Protein AF-A0A496VA45-F1 (afdb_monomer_lite)

Radius of gyration: 16.82 Å; chains: 1; bounding box: 53×31×34 Å

pLDDT: mean 80.32, std 16.77, range [46.81, 97.75]

Foldseek 3Di:
DVVVVVVVVVVVVVVVVVVPDDPVNVVVLVVVCVVLVVDLQKDKDAQAKEFCCVDDCVVVVDPPNGIDGARMFIAGNPDDDDPDNYHDDHGPDGDHDDDPD

Secondary structure (DSSP, 8-state):
-HHHHHHHHHHHHHHHHHHS--HHHHHHHHHHHHHHHT-TTEEEEES--EE-TTS--GGGT---SSEE--SEEEEETT------SSBSSPPSEEE------

Structure (mmCIF, N/CA/C/O backbone):
data_AF-A0A496VA45-F1
#
_entry.id   AF-A0A496VA45-F1
#
loop_
_atom_site.group_PDB
_atom_site.id
_atom_site.type_symbol
_atom_site.label_atom_id
_atom_site.label_alt_id
_atom_site.label_comp_id
_atom_site.label_asym_id
_atom_site.label_entity_id
_atom_site.label_seq_id
_atom_site.pdbx_PDB_ins_code
_atom_site.Cartn_x
_atom_site.Cartn_y
_atom_site.Cartn_z
_atom_site.occupancy
_atom_site.B_iso_or_equiv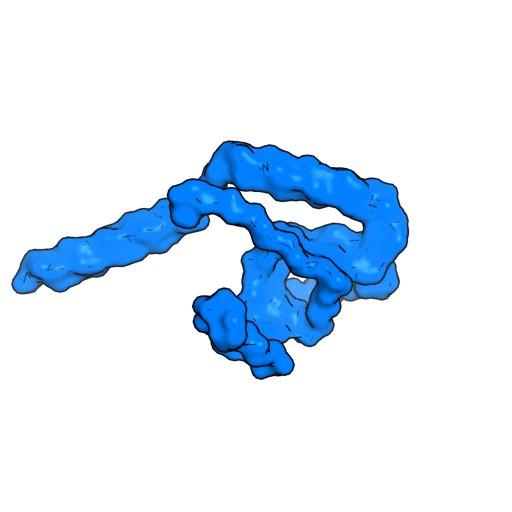
_atom_site.auth_seq_id
_atom_site.auth_comp_id
_atom_site.auth_asym_id
_atom_site.auth_atom_id
_atom_site.pdbx_PDB_model_num
ATOM 1 N N . MET A 1 1 ? 38.996 -10.580 -13.335 1.00 51.28 1 MET A N 1
ATOM 2 C CA . MET A 1 1 ? 38.833 -9.501 -12.333 1.00 51.28 1 MET A CA 1
ATOM 3 C C . MET A 1 1 ? 38.020 -8.313 -12.851 1.00 51.28 1 MET A C 1
ATOM 5 O O . MET A 1 1 ? 37.532 -7.596 -11.997 1.00 51.28 1 MET A O 1
ATOM 9 N N . SER A 1 2 ? 37.819 -8.105 -14.167 1.00 58.00 2 SER A N 1
ATOM 10 C CA . SER A 1 2 ? 36.843 -7.100 -14.647 1.00 58.00 2 SER A CA 1
ATOM 11 C C . SER A 1 2 ? 35.411 -7.643 -14.718 1.00 58.00 2 SER A C 1
ATOM 13 O O . SER A 1 2 ? 34.502 -6.944 -14.315 1.00 58.00 2 SER A O 1
ATOM 15 N N . GLU A 1 3 ? 35.219 -8.922 -15.066 1.00 53.09 3 GLU A N 1
ATOM 16 C CA . GLU A 1 3 ? 33.876 -9.538 -15.130 1.00 53.09 3 GLU A CA 1
ATOM 17 C C . GLU A 1 3 ? 33.091 -9.480 -13.806 1.00 53.09 3 GLU A C 1
ATOM 19 O O . GLU A 1 3 ? 31.873 -9.389 -13.821 1.00 53.09 3 GLU A O 1
ATOM 24 N N . VAL A 1 4 ? 33.771 -9.505 -12.652 1.00 55.31 4 VAL A N 1
ATOM 25 C CA . VAL A 1 4 ? 33.112 -9.392 -11.335 1.00 55.31 4 VAL A CA 1
ATOM 26 C C . VAL A 1 4 ? 32.652 -7.953 -11.066 1.00 55.31 4 VAL A C 1
ATOM 28 O O . VAL A 1 4 ? 31.587 -7.755 -10.498 1.00 55.31 4 VAL A O 1
ATOM 31 N N . LEU A 1 5 ? 33.423 -6.960 -11.522 1.00 49.88 5 LEU A N 1
ATOM 32 C CA . LEU A 1 5 ? 33.085 -5.538 -11.398 1.00 49.88 5 LEU A CA 1
ATOM 33 C C . LEU A 1 5 ? 31.931 -5.146 -12.331 1.00 49.88 5 LEU A C 1
ATOM 35 O O . LEU A 1 5 ? 31.120 -4.303 -11.965 1.00 49.88 5 LEU A O 1
ATOM 39 N N . ASP A 1 6 ? 31.853 -5.759 -13.514 1.00 52.62 6 ASP A N 1
ATOM 40 C CA . ASP A 1 6 ? 30.778 -5.502 -14.476 1.00 52.62 6 ASP A CA 1
ATOM 41 C C . ASP A 1 6 ? 29.430 -6.064 -13.977 1.00 52.62 6 ASP A C 1
ATOM 43 O O . ASP A 1 6 ? 28.423 -5.368 -14.057 1.00 52.62 6 ASP A O 1
ATOM 47 N N . ILE A 1 7 ? 29.421 -7.257 -13.358 1.00 53.31 7 ILE A N 1
ATOM 48 C CA . ILE A 1 7 ? 28.216 -7.840 -12.731 1.00 53.31 7 ILE A CA 1
ATOM 49 C C . ILE A 1 7 ? 27.750 -7.006 -11.528 1.00 53.31 7 ILE A C 1
ATOM 51 O O . ILE A 1 7 ? 26.557 -6.763 -11.372 1.00 53.31 7 ILE A O 1
ATOM 55 N N . GLU A 1 8 ? 28.670 -6.553 -10.670 1.00 50.69 8 GLU A N 1
ATOM 56 C CA . GLU A 1 8 ? 28.321 -5.692 -9.531 1.00 50.69 8 GLU A CA 1
ATOM 57 C C . GLU A 1 8 ? 27.735 -4.352 -9.989 1.00 50.69 8 GLU A C 1
ATOM 59 O O . GLU A 1 8 ? 26.800 -3.853 -9.373 1.00 50.69 8 GLU A O 1
ATOM 64 N N . LYS A 1 9 ? 28.239 -3.783 -11.086 1.00 51.25 9 LYS A N 1
ATOM 65 C CA . LYS A 1 9 ? 27.761 -2.504 -11.611 1.00 51.25 9 LYS A CA 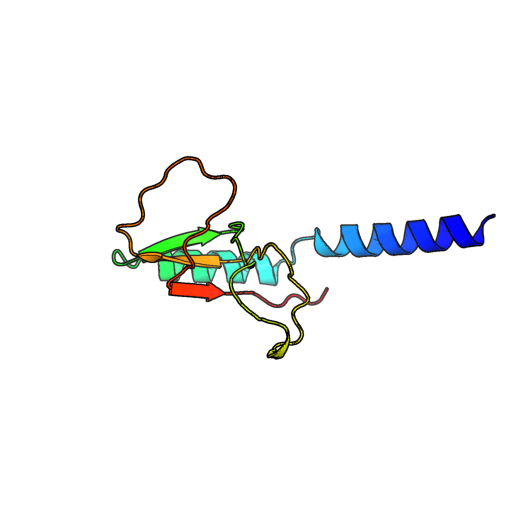1
ATOM 66 C C . LYS A 1 9 ? 26.374 -2.600 -12.254 1.00 51.25 9 LYS A C 1
ATOM 68 O O . LYS A 1 9 ? 25.558 -1.716 -12.032 1.00 51.25 9 LYS A O 1
ATOM 73 N N . GLU A 1 10 ? 26.099 -3.673 -12.992 1.00 50.19 10 GLU A N 1
ATOM 74 C CA . GLU A 1 10 ? 24.784 -3.936 -13.596 1.00 50.19 10 GLU A CA 1
ATOM 75 C C . GLU A 1 10 ? 23.704 -4.163 -12.516 1.00 50.19 10 GLU A C 1
ATOM 77 O O . GLU A 1 10 ? 22.599 -3.643 -12.624 1.00 50.19 10 GLU A O 1
ATOM 82 N N . LEU A 1 11 ? 24.055 -4.831 -11.408 1.00 50.19 11 LEU A N 1
ATOM 83 C CA . LEU A 1 11 ? 23.168 -5.001 -10.246 1.00 50.19 11 LEU A CA 1
ATOM 84 C C . LEU A 1 11 ? 22.887 -3.685 -9.496 1.00 5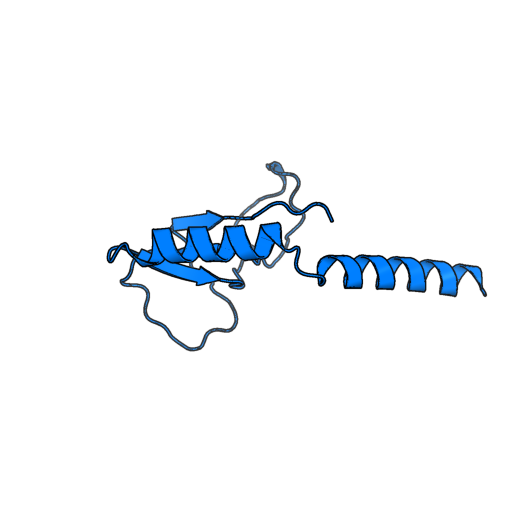0.19 11 LEU A C 1
ATOM 86 O O . LEU A 1 11 ? 21.782 -3.499 -8.990 1.00 50.19 11 LEU A O 1
ATOM 90 N N . ILE A 1 12 ? 23.874 -2.784 -9.416 1.00 50.94 12 ILE A N 1
ATOM 91 C CA . ILE A 1 12 ? 23.719 -1.456 -8.796 1.00 50.94 12 ILE A CA 1
ATOM 92 C C . ILE A 1 12 ? 22.859 -0.539 -9.680 1.00 50.94 12 ILE A C 1
ATOM 94 O O . ILE A 1 12 ? 22.014 0.182 -9.159 1.00 50.94 12 ILE A O 1
ATOM 98 N N . GLU A 1 13 ? 23.040 -0.580 -11.004 1.00 50.47 13 GLU A N 1
ATOM 99 C CA . GLU A 1 13 ? 22.228 0.196 -11.954 1.00 50.47 13 GLU A CA 1
ATOM 100 C C . GLU A 1 13 ? 20.763 -0.272 -11.973 1.00 50.47 13 GLU A C 1
ATOM 102 O O . GLU A 1 13 ? 19.863 0.567 -12.046 1.00 50.47 13 GLU A O 1
ATOM 107 N N . ASP A 1 14 ? 20.511 -1.579 -11.830 1.00 51.16 14 ASP A N 1
ATOM 108 C CA . ASP A 1 14 ? 19.156 -2.106 -11.653 1.00 51.16 14 ASP A CA 1
ATOM 109 C C . ASP A 1 14 ? 18.539 -1.600 -10.339 1.00 51.16 14 ASP A C 1
ATOM 111 O O . ASP A 1 14 ? 17.472 -0.997 -10.392 1.00 51.16 14 ASP A O 1
ATOM 115 N N . GLU A 1 15 ? 19.194 -1.758 -9.176 1.00 48.25 15 GLU A N 1
ATOM 116 C CA . GLU A 1 15 ? 18.679 -1.265 -7.879 1.00 48.25 15 GLU A CA 1
ATOM 117 C C . GLU A 1 15 ? 18.410 0.254 -7.866 1.00 48.25 15 GLU A C 1
ATOM 119 O O . GLU A 1 15 ? 17.393 0.687 -7.319 1.00 48.25 15 GLU A O 1
ATOM 124 N N . GLU A 1 16 ? 19.260 1.063 -8.509 1.00 46.81 16 GLU A N 1
ATOM 125 C CA . GLU A 1 16 ? 19.048 2.511 -8.657 1.00 46.81 16 GLU A CA 1
ATOM 126 C C . GLU A 1 16 ? 17.881 2.845 -9.607 1.00 46.81 16 GLU A C 1
ATOM 128 O O . GLU A 1 16 ? 17.175 3.832 -9.383 1.00 46.81 16 GLU A O 1
ATOM 133 N N . ALA A 1 17 ? 17.613 2.025 -10.631 1.00 50.31 17 ALA A N 1
ATOM 134 C CA . ALA A 1 17 ? 16.473 2.211 -11.532 1.00 50.31 17 ALA A CA 1
ATOM 135 C C . ALA A 1 17 ? 15.119 2.000 -10.826 1.00 50.31 17 ALA A C 1
ATOM 137 O O . ALA A 1 17 ? 14.169 2.725 -11.128 1.00 50.31 17 ALA A O 1
ATOM 138 N N . TRP A 1 18 ? 15.041 1.090 -9.844 1.00 50.81 18 TRP A N 1
ATOM 139 C CA . TRP A 1 18 ? 13.848 0.909 -8.996 1.00 50.81 18 TRP A CA 1
ATOM 140 C C . TRP A 1 18 ? 13.577 2.113 -8.072 1.00 50.81 18 TRP A C 1
ATOM 142 O O . TRP A 1 18 ? 12.439 2.301 -7.639 1.00 50.81 18 TRP A O 1
ATOM 152 N N . GLU A 1 19 ? 14.580 2.954 -7.779 1.00 55.22 19 GLU A N 1
ATOM 153 C CA . GLU A 1 19 ? 14.406 4.184 -6.984 1.00 55.22 19 GLU A CA 1
ATOM 154 C C . GLU A 1 19 ? 13.979 5.409 -7.813 1.00 55.22 19 GLU A C 1
ATOM 156 O O . GLU A 1 19 ? 13.540 6.421 -7.247 1.00 55.22 19 GLU A O 1
ATOM 161 N N . ILE A 1 20 ? 14.049 5.356 -9.150 1.00 63.91 20 ILE A N 1
ATOM 162 C CA . ILE A 1 20 ? 13.610 6.471 -9.995 1.00 63.91 20 ILE A CA 1
ATOM 163 C C . ILE A 1 20 ? 12.086 6.436 -10.107 1.00 63.91 20 ILE A C 1
ATOM 165 O O . ILE A 1 20 ? 11.501 5.763 -10.953 1.00 63.91 20 ILE A O 1
ATOM 169 N N . GLY A 1 21 ? 11.426 7.222 -9.255 1.00 65.94 21 GLY A N 1
ATOM 170 C CA . GLY A 1 21 ? 9.974 7.375 -9.274 1.00 65.94 21 GLY A CA 1
ATOM 171 C C . GLY A 1 21 ? 9.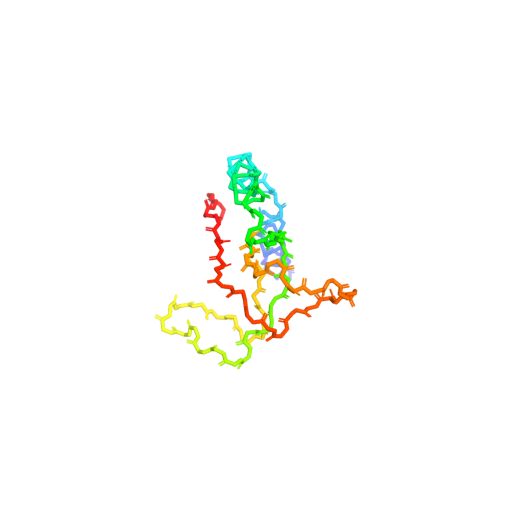438 7.710 -10.673 1.00 65.94 21 GLY A C 1
ATOM 172 O O . GLY A 1 21 ? 9.761 8.744 -11.261 1.00 65.94 21 GLY A O 1
ATOM 173 N N . SER A 1 22 ? 8.578 6.842 -11.206 1.00 85.56 22 SER A N 1
ATOM 174 C CA . SER A 1 22 ? 7.883 7.072 -12.474 1.00 85.56 22 SER A CA 1
ATOM 175 C C . SER A 1 22 ? 6.850 8.198 -12.339 1.00 85.56 22 SER A C 1
ATOM 177 O O . SER A 1 22 ? 6.039 8.207 -11.414 1.00 85.56 22 SER A O 1
ATOM 179 N N . LEU A 1 23 ? 6.807 9.128 -13.304 1.00 89.06 23 LEU A N 1
ATOM 180 C CA . LEU A 1 23 ? 5.847 10.245 -13.306 1.00 89.06 23 LEU A CA 1
ATOM 181 C C . LEU A 1 23 ? 4.396 9.759 -13.156 1.00 89.06 23 LEU A C 1
ATOM 183 O O . LEU A 1 23 ? 3.626 10.305 -12.365 1.00 89.06 23 LEU A O 1
ATOM 187 N N . ASN A 1 24 ? 4.026 8.715 -13.901 1.00 92.31 24 ASN A N 1
ATOM 188 C CA . ASN A 1 24 ? 2.674 8.161 -13.854 1.00 92.31 24 ASN A CA 1
ATOM 189 C C . ASN A 1 24 ? 2.403 7.437 -12.534 1.00 92.31 24 ASN A C 1
ATOM 191 O O . ASN A 1 24 ? 1.278 7.500 -12.036 1.00 92.31 24 ASN A O 1
ATOM 195 N N . HIS A 1 25 ? 3.424 6.803 -11.951 1.00 92.81 25 HIS A N 1
ATOM 196 C CA . HIS A 1 25 ? 3.340 6.192 -10.625 1.00 92.81 25 HIS A CA 1
ATOM 197 C C . HIS A 1 25 ? 3.025 7.247 -9.572 1.00 92.81 25 HIS A C 1
ATOM 199 O O . HIS A 1 25 ? 2.018 7.138 -8.878 1.00 92.81 25 HIS A O 1
ATOM 205 N N . SER A 1 26 ? 3.800 8.334 -9.536 1.00 92.44 26 SER A N 1
ATOM 206 C CA . SER A 1 26 ? 3.598 9.425 -8.579 1.00 92.44 26 SER A CA 1
ATOM 207 C C . SER A 1 26 ? 2.239 10.110 -8.743 1.00 92.44 26 SER A C 1
ATOM 209 O O . SER A 1 26 ? 1.559 10.367 -7.748 1.00 92.44 26 SER A O 1
ATOM 211 N N . ILE A 1 27 ? 1.802 10.378 -9.982 1.00 95.62 27 ILE A N 1
ATOM 212 C CA . ILE A 1 27 ? 0.469 10.950 -10.242 1.00 95.62 27 ILE A CA 1
ATOM 213 C C . ILE A 1 27 ? -0.623 10.006 -9.727 1.00 95.62 27 ILE A C 1
ATOM 215 O O . ILE A 1 27 ? -1.537 10.446 -9.025 1.00 95.62 27 ILE A O 1
ATOM 219 N N . THR A 1 28 ? -0.515 8.714 -10.037 1.00 96.00 28 THR A N 1
ATOM 220 C CA . THR A 1 28 ? -1.497 7.699 -9.634 1.00 96.00 28 THR A CA 1
ATOM 221 C C . THR A 1 28 ? -1.540 7.550 -8.113 1.00 96.00 28 THR A C 1
ATOM 223 O O . THR A 1 28 ? -2.622 7.600 -7.523 1.00 96.00 28 THR A O 1
ATOM 226 N N . GLN A 1 29 ? -0.380 7.463 -7.455 1.00 96.62 29 GLN A N 1
ATOM 227 C CA . GLN A 1 29 ? -0.271 7.345 -6.000 1.00 96.62 29 GLN A CA 1
ATOM 228 C C . GLN A 1 29 ? -0.909 8.550 -5.301 1.00 96.62 29 GLN A C 1
ATOM 230 O O . GLN A 1 29 ? -1.706 8.383 -4.371 1.00 96.62 29 GLN A O 1
ATOM 235 N N . ALA A 1 30 ? -0.635 9.765 -5.787 1.00 97.00 30 ALA A N 1
ATOM 236 C CA . ALA A 1 30 ? -1.204 10.997 -5.248 1.00 97.00 30 ALA A CA 1
ATOM 237 C C . ALA A 1 30 ? -2.730 11.068 -5.424 1.00 97.00 30 ALA A C 1
ATOM 239 O O . ALA A 1 30 ? -3.448 11.443 -4.489 1.00 97.00 30 ALA A O 1
ATOM 240 N N . GLN A 1 31 ? -3.246 10.686 -6.595 1.00 97.75 31 GLN A N 1
ATOM 241 C CA . GLN A 1 31 ? -4.683 10.679 -6.875 1.00 97.75 31 GLN A CA 1
ATOM 242 C C . GLN A 1 31 ? -5.431 9.661 -6.009 1.00 97.75 31 GLN A C 1
ATOM 244 O O . GLN A 1 31 ? -6.423 10.022 -5.371 1.00 97.75 31 GLN A O 1
ATOM 249 N N . ILE A 1 32 ? -4.941 8.419 -5.928 1.00 97.75 32 ILE A N 1
ATOM 250 C CA . ILE A 1 32 ? -5.559 7.369 -5.104 1.00 97.75 32 ILE A CA 1
ATOM 251 C C . ILE A 1 32 ? -5.526 7.768 -3.627 1.00 97.75 32 ILE A C 1
ATOM 253 O O . ILE A 1 32 ? -6.548 7.688 -2.942 1.00 97.75 32 ILE A O 1
ATOM 257 N N . THR A 1 33 ? -4.385 8.268 -3.145 1.00 97.69 33 THR A N 1
ATOM 258 C CA . THR A 1 33 ? -4.235 8.725 -1.757 1.00 97.69 33 THR A CA 1
ATOM 259 C C . THR A 1 33 ? -5.205 9.858 -1.428 1.00 97.69 33 THR A C 1
ATOM 261 O O . THR A 1 33 ? -5.836 9.837 -0.373 1.00 97.69 33 THR A O 1
ATOM 264 N N . THR A 1 34 ? -5.382 10.821 -2.338 1.00 97.25 34 THR A N 1
ATOM 265 C CA . THR A 1 34 ? -6.321 11.940 -2.156 1.00 97.25 34 THR A CA 1
ATOM 266 C C . THR A 1 34 ? -7.768 11.453 -2.122 1.00 97.25 34 THR A C 1
ATOM 268 O O . THR A 1 34 ? -8.531 11.843 -1.235 1.00 97.25 34 THR A O 1
ATOM 271 N N . LEU A 1 35 ? -8.146 10.571 -3.053 1.00 96.88 35 LEU A N 1
ATOM 272 C CA . LEU A 1 35 ? -9.493 10.014 -3.131 1.00 96.88 35 LEU A CA 1
ATOM 273 C C . LEU A 1 35 ? -9.843 9.243 -1.853 1.00 96.88 35 LEU A C 1
ATOM 275 O O . LEU A 1 35 ? -10.849 9.541 -1.211 1.00 96.88 35 LEU A O 1
ATOM 279 N N . LEU A 1 36 ? -8.995 8.296 -1.450 1.00 96.81 36 LEU A N 1
ATOM 280 C CA . LEU A 1 36 ? -9.227 7.470 -0.263 1.00 96.81 36 LEU A CA 1
ATOM 281 C C . LEU A 1 36 ? -9.101 8.275 1.037 1.00 96.81 36 LEU A C 1
ATOM 283 O O . LEU A 1 36 ? -9.848 8.037 1.983 1.00 96.81 36 LEU A O 1
ATOM 287 N N . GLY A 1 37 ? -8.194 9.253 1.082 1.00 95.19 37 GLY A N 1
ATOM 288 C CA . GLY A 1 37 ? -7.967 10.105 2.250 1.00 95.19 37 GLY A CA 1
ATOM 289 C C . GLY A 1 37 ? -9.122 11.061 2.545 1.00 95.19 37 GLY A C 1
ATOM 290 O O . GLY A 1 37 ? -9.265 11.518 3.679 1.00 95.19 37 GLY A O 1
ATOM 291 N N . SER A 1 38 ? -9.970 11.340 1.551 1.00 95.69 38 SER A N 1
ATOM 292 C CA . SER A 1 38 ? -11.189 12.132 1.735 1.00 95.69 38 SER A CA 1
ATOM 293 C C . SER A 1 38 ? -12.287 11.390 2.514 1.00 95.69 38 SER A C 1
ATOM 295 O O . SER A 1 38 ? -13.168 12.026 3.102 1.00 95.69 38 SER A O 1
ATOM 297 N N . ASP A 1 39 ? -12.222 10.056 2.584 1.00 95.56 39 ASP A N 1
ATOM 298 C CA . ASP A 1 39 ? -13.165 9.235 3.340 1.00 95.56 39 ASP A CA 1
ATOM 299 C C . ASP A 1 39 ? -12.737 9.111 4.812 1.00 95.56 39 ASP A C 1
ATOM 301 O O . ASP A 1 39 ? -11.757 8.454 5.170 1.00 95.56 39 ASP A O 1
ATOM 305 N N . LYS A 1 40 ? -13.535 9.709 5.704 1.00 93.31 40 LYS A N 1
ATOM 306 C CA . LYS A 1 40 ? -13.272 9.768 7.153 1.00 93.31 40 LYS A CA 1
ATOM 307 C C . LYS A 1 40 ? -13.292 8.408 7.853 1.00 93.31 40 LYS A C 1
ATOM 309 O O . LYS A 1 40 ? -12.895 8.327 9.015 1.00 93.31 40 LYS A O 1
ATOM 314 N N . ARG A 1 41 ? -13.769 7.347 7.195 1.00 95.25 41 ARG A N 1
ATOM 315 C CA . ARG A 1 41 ? -13.727 5.983 7.744 1.00 95.25 41 ARG A CA 1
ATOM 316 C C . ARG A 1 41 ? -12.305 5.438 7.792 1.00 95.25 41 ARG A C 1
ATOM 318 O O . ARG A 1 41 ? -12.029 4.539 8.591 1.00 95.25 41 ARG A O 1
ATOM 325 N N . PHE A 1 42 ? -11.406 5.995 6.985 1.00 95.19 42 PHE A N 1
ATOM 326 C CA . PHE A 1 42 ? -10.086 5.435 6.772 1.00 95.19 42 PHE A CA 1
ATOM 327 C C . PHE A 1 42 ? -8.950 6.383 7.159 1.00 95.19 42 PHE A C 1
ATOM 329 O O . PHE A 1 42 ? -9.111 7.575 7.432 1.00 95.19 42 PHE A O 1
ATOM 336 N N . ARG A 1 43 ? -7.765 5.789 7.223 1.00 94.38 43 ARG A N 1
ATOM 337 C CA . ARG A 1 43 ? -6.465 6.429 7.352 1.00 94.38 43 ARG A CA 1
ATOM 338 C C . ARG A 1 43 ? -5.592 5.864 6.240 1.00 94.38 43 ARG A C 1
ATOM 340 O O . ARG A 1 43 ? -5.311 4.668 6.247 1.00 94.38 43 ARG A O 1
ATOM 347 N N . VAL A 1 44 ? -5.167 6.722 5.321 1.00 95.81 44 VAL A N 1
ATOM 348 C CA . VAL A 1 44 ? -4.236 6.352 4.251 1.00 95.81 44 VAL A CA 1
ATOM 349 C C . VAL A 1 44 ? -2.804 6.581 4.727 1.00 95.81 44 VAL A C 1
ATOM 351 O O . VAL A 1 44 ? -2.517 7.599 5.360 1.00 95.81 44 VAL A O 1
ATOM 354 N N . MET A 1 45 ? -1.918 5.631 4.451 1.00 94.50 45 MET A N 1
ATOM 355 C CA . MET A 1 45 ? -0.480 5.720 4.700 1.00 94.50 45 MET A CA 1
ATOM 356 C C . MET A 1 45 ? 0.246 5.304 3.423 1.00 94.50 45 MET A C 1
ATOM 358 O O . MET A 1 45 ? -0.135 4.305 2.823 1.00 94.50 45 MET A O 1
ATOM 362 N N . VAL A 1 46 ? 1.257 6.060 3.012 1.00 95.19 46 VAL A N 1
ATOM 363 C CA . VAL A 1 46 ? 2.077 5.748 1.832 1.00 95.19 46 VAL A CA 1
ATOM 364 C C . VAL A 1 46 ? 3.401 5.137 2.271 1.00 95.19 46 VAL A C 1
ATOM 366 O O . VAL A 1 46 ? 3.890 5.488 3.348 1.00 95.19 46 VAL A O 1
ATOM 369 N N . GLU A 1 47 ? 3.965 4.242 1.460 1.00 93.19 47 GLU A N 1
ATOM 370 C CA . GLU A 1 47 ? 5.315 3.690 1.664 1.00 93.19 47 GLU A CA 1
ATOM 371 C C . GLU A 1 47 ? 5.527 3.026 3.041 1.00 93.19 47 GLU A C 1
ATOM 373 O O . GLU A 1 47 ? 6.613 3.088 3.627 1.00 93.19 47 GLU A O 1
ATOM 378 N N . LEU A 1 48 ? 4.474 2.429 3.613 1.00 92.75 48 LEU A N 1
ATOM 379 C CA . LEU A 1 48 ? 4.511 1.888 4.970 1.00 92.75 48 LEU A CA 1
ATOM 380 C C . LEU A 1 48 ? 5.036 0.452 4.988 1.00 92.75 48 LEU A C 1
ATOM 382 O O . LEU A 1 48 ? 4.417 -0.457 4.445 1.00 92.75 48 LEU A O 1
ATOM 386 N N . SER A 1 49 ? 6.109 0.240 5.740 1.00 92.38 49 SER A N 1
ATOM 387 C CA . SER A 1 49 ? 6.641 -1.079 6.074 1.00 92.38 49 SER A CA 1
ATOM 388 C C . SER A 1 49 ? 5.658 -1.938 6.885 1.00 92.38 49 SER A C 1
ATOM 390 O O . SER A 1 49 ? 5.276 -1.577 8.004 1.00 92.38 49 SER A O 1
ATOM 392 N N . LEU A 1 50 ? 5.308 -3.113 6.363 1.00 91.56 50 LEU A N 1
ATOM 393 C CA . LEU A 1 50 ? 4.444 -4.127 6.973 1.00 91.56 50 LEU A CA 1
ATOM 394 C C . LEU A 1 50 ? 5.249 -5.374 7.345 1.00 91.56 50 LEU A C 1
ATOM 396 O O . LEU A 1 50 ? 6.090 -5.833 6.578 1.00 91.56 50 LEU A O 1
ATOM 400 N N . GLU A 1 51 ? 4.967 -5.967 8.500 1.00 89.12 51 GLU A N 1
ATOM 401 C CA . GLU A 1 51 ? 5.540 -7.256 8.888 1.00 89.12 51 GLU A CA 1
ATOM 402 C C . GLU A 1 51 ? 4.779 -8.407 8.212 1.00 89.12 51 GLU A C 1
ATOM 404 O O . GLU A 1 51 ? 3.654 -8.727 8.587 1.00 89.12 51 GLU A O 1
ATOM 409 N N . ALA A 1 52 ? 5.406 -9.049 7.223 1.00 83.88 52 ALA A N 1
ATOM 410 C CA . ALA A 1 52 ? 4.759 -10.054 6.373 1.00 83.88 52 ALA A CA 1
ATOM 411 C C . ALA A 1 52 ? 5.010 -11.506 6.811 1.00 83.88 52 ALA A C 1
ATOM 413 O O . ALA A 1 52 ? 4.447 -12.429 6.233 1.00 83.88 52 ALA A O 1
ATOM 414 N N . ARG A 1 53 ? 5.800 -11.722 7.872 1.00 79.44 53 ARG A N 1
ATOM 415 C CA . ARG A 1 53 ? 6.195 -13.054 8.382 1.00 79.44 53 ARG A CA 1
ATOM 416 C C . ARG A 1 53 ? 5.033 -14.014 8.642 1.00 79.44 53 ARG A C 1
ATOM 418 O O . ARG A 1 53 ? 5.230 -15.223 8.676 1.00 79.44 53 ARG A O 1
ATOM 425 N N . GLN A 1 54 ? 3.847 -13.470 8.903 1.00 74.00 54 GLN A N 1
ATOM 426 C CA . GLN A 1 54 ? 2.654 -14.239 9.250 1.00 74.00 54 GLN A CA 1
ATOM 427 C C . GLN A 1 54 ? 1.811 -14.633 8.024 1.00 74.00 54 GLN A C 1
ATOM 429 O O . GLN A 1 54 ? 0.804 -15.317 8.193 1.00 74.00 54 GLN A O 1
ATOM 434 N N . ILE A 1 55 ? 2.189 -14.216 6.808 1.00 76.88 55 ILE A N 1
ATOM 435 C CA . ILE A 1 55 ? 1.412 -14.438 5.583 1.00 76.88 55 ILE A CA 1
ATOM 436 C C . ILE A 1 55 ? 2.251 -15.204 4.566 1.00 76.88 55 ILE A C 1
ATOM 438 O O . ILE A 1 55 ? 3.325 -14.762 4.165 1.00 76.88 55 ILE A O 1
ATOM 442 N N . ASP A 1 56 ? 1.726 -16.337 4.101 1.00 78.00 56 ASP A N 1
ATOM 443 C CA . ASP A 1 56 ? 2.323 -17.064 2.987 1.00 78.00 56 ASP A CA 1
ATOM 444 C C . ASP A 1 56 ? 1.871 -16.465 1.646 1.00 78.00 56 ASP A C 1
ATOM 446 O O . ASP A 1 56 ? 0.751 -16.680 1.167 1.00 78.00 56 ASP A O 1
ATOM 450 N N . LEU A 1 57 ? 2.769 -15.685 1.046 1.00 78.19 57 LEU A N 1
ATOM 451 C CA . LEU A 1 57 ? 2.574 -15.044 -0.254 1.00 78.19 57 LEU A CA 1
ATOM 452 C C . LEU A 1 57 ? 3.245 -15.808 -1.398 1.00 78.19 57 LEU A C 1
ATOM 454 O O . LEU A 1 57 ? 3.218 -15.347 -2.541 1.00 78.19 57 LEU A O 1
ATOM 458 N N . THR A 1 58 ? 3.811 -16.989 -1.125 1.00 80.06 58 THR A N 1
ATOM 459 C CA . THR A 1 58 ? 4.484 -17.796 -2.153 1.00 80.06 58 THR A CA 1
ATOM 460 C C . THR A 1 58 ? 3.535 -18.185 -3.286 1.00 80.06 58 THR A C 1
ATOM 462 O O . THR A 1 58 ? 3.952 -18.220 -4.442 1.00 80.06 58 THR A O 1
ATOM 465 N N . GLN A 1 59 ? 2.242 -18.361 -2.985 1.00 78.62 59 GLN A N 1
ATOM 466 C CA . GLN A 1 59 ? 1.184 -18.614 -3.971 1.00 78.62 59 GLN A CA 1
ATOM 467 C C . GLN A 1 59 ? 1.020 -17.491 -5.011 1.00 78.62 59 GLN A C 1
ATOM 469 O O . GLN A 1 59 ? 0.533 -17.741 -6.109 1.00 78.62 59 GLN A O 1
ATOM 474 N N . PHE A 1 60 ? 1.443 -16.267 -4.682 1.00 76.50 60 PHE A N 1
ATOM 475 C CA . PHE A 1 60 ? 1.391 -15.101 -5.567 1.00 76.50 60 PHE A CA 1
ATOM 476 C C . PHE A 1 60 ? 2.748 -14.803 -6.225 1.00 76.50 60 PHE A C 1
ATOM 478 O O . PHE A 1 60 ? 2.906 -13.772 -6.867 1.00 76.50 60 PHE A O 1
ATOM 485 N N . GLY A 1 61 ? 3.746 -15.679 -6.049 1.00 71.12 61 GLY A N 1
ATOM 486 C CA . GLY A 1 61 ? 5.102 -15.479 -6.569 1.00 71.12 61 GLY A CA 1
ATOM 487 C C . GLY A 1 61 ? 5.919 -14.418 -5.820 1.00 71.12 61 GLY A C 1
ATOM 488 O O . GLY A 1 61 ? 7.035 -14.107 -6.232 1.00 71.12 61 GLY A O 1
ATOM 489 N N . ILE A 1 62 ? 5.406 -13.883 -4.708 1.00 72.62 62 ILE A N 1
ATOM 490 C CA . ILE A 1 62 ? 6.059 -12.816 -3.946 1.00 72.62 62 ILE A CA 1
ATOM 491 C C . ILE A 1 62 ? 7.046 -13.443 -2.954 1.00 72.62 62 ILE A C 1
ATOM 493 O O . ILE A 1 62 ? 6.655 -14.112 -1.997 1.00 72.62 62 ILE A O 1
ATOM 497 N N . LYS A 1 63 ? 8.347 -13.205 -3.156 1.00 65.25 63 LYS A N 1
ATOM 498 C CA . LYS A 1 63 ? 9.432 -13.674 -2.269 1.00 65.25 63 LYS A CA 1
ATOM 499 C C . LYS A 1 63 ? 9.693 -12.719 -1.090 1.00 65.25 63 LYS A C 1
ATOM 501 O O . LYS A 1 63 ? 10.835 -12.543 -0.675 1.00 65.25 63 LYS A O 1
ATOM 506 N N . ALA A 1 64 ? 8.651 -12.109 -0.534 1.00 65.38 64 ALA A N 1
ATOM 507 C CA . ALA A 1 64 ? 8.760 -11.219 0.620 1.00 65.38 64 ALA A CA 1
ATOM 508 C C . ALA A 1 64 ? 8.711 -12.044 1.914 1.00 65.38 64 ALA A C 1
ATOM 510 O O . ALA A 1 64 ? 7.640 -12.339 2.434 1.00 65.38 64 ALA A O 1
ATOM 511 N N . LYS A 1 65 ? 9.876 -12.484 2.408 1.00 63.22 65 LYS A N 1
ATOM 512 C CA . LYS A 1 65 ? 9.945 -13.359 3.596 1.00 63.22 65 LYS A CA 1
ATOM 513 C C . LYS A 1 65 ? 9.638 -12.645 4.915 1.00 63.22 65 LYS A C 1
ATOM 515 O O . LYS A 1 65 ? 9.195 -13.295 5.856 1.00 63.22 65 LYS A O 1
ATOM 520 N N . ASP A 1 66 ? 9.871 -11.337 4.994 1.00 74.00 66 ASP A N 1
ATOM 521 C CA . ASP A 1 66 ? 9.847 -10.617 6.273 1.00 74.00 66 ASP A CA 1
ATOM 522 C C . ASP A 1 66 ? 9.073 -9.298 6.243 1.00 74.00 66 ASP A C 1
ATOM 524 O O . ASP A 1 66 ? 8.452 -8.925 7.244 1.00 74.00 66 ASP A O 1
ATOM 528 N N . GLU A 1 67 ? 9.100 -8.590 5.117 1.00 85.56 67 GLU A N 1
ATOM 529 C CA . GLU A 1 67 ? 8.571 -7.237 5.004 1.00 85.56 67 GLU A CA 1
ATOM 530 C C . GLU A 1 67 ? 7.931 -7.002 3.642 1.00 85.56 67 GLU A C 1
ATOM 532 O O . GLU A 1 67 ? 8.451 -7.437 2.617 1.00 85.56 67 GLU A O 1
ATOM 537 N N . LEU A 1 68 ? 6.806 -6.295 3.656 1.00 89.12 68 LEU A N 1
ATOM 538 C CA . LEU A 1 68 ? 6.200 -5.701 2.474 1.00 89.12 68 LEU A CA 1
ATOM 539 C C . LEU A 1 68 ? 6.188 -4.192 2.646 1.00 89.12 68 LEU A C 1
ATOM 541 O O . LEU A 1 68 ? 5.938 -3.704 3.746 1.00 89.12 68 LEU A O 1
ATOM 545 N N . LYS A 1 69 ? 6.380 -3.457 1.558 1.00 91.62 69 LYS A N 1
ATOM 546 C CA . LYS A 1 69 ? 6.268 -2.002 1.560 1.00 91.62 69 LYS A CA 1
ATOM 547 C C . LYS A 1 69 ? 5.388 -1.568 0.389 1.00 91.62 69 LYS A C 1
ATOM 549 O O . LYS A 1 69 ? 5.927 -1.194 -0.641 1.00 91.62 69 LYS A O 1
ATOM 554 N N . PRO A 1 70 ? 4.056 -1.683 0.525 1.00 92.75 70 PRO A N 1
ATOM 555 C CA . PRO A 1 70 ? 3.155 -1.269 -0.536 1.00 92.75 70 PRO A CA 1
ATOM 556 C C . PRO A 1 70 ? 3.200 0.245 -0.736 1.00 92.75 70 PRO A C 1
ATOM 558 O O . PRO A 1 70 ? 3.354 0.986 0.246 1.00 92.75 70 PRO A O 1
ATOM 561 N N . ASP A 1 71 ? 2.921 0.698 -1.956 1.00 95.19 71 ASP A N 1
ATOM 562 C CA . ASP A 1 71 ? 2.785 2.128 -2.257 1.00 95.19 71 ASP A CA 1
ATOM 563 C C . ASP A 1 71 ? 1.744 2.810 -1.358 1.00 95.19 71 ASP A C 1
ATOM 565 O O . ASP A 1 71 ? 1.935 3.940 -0.898 1.00 95.19 71 ASP A O 1
ATOM 569 N N . ILE A 1 72 ? 0.606 2.143 -1.117 1.00 97.25 72 ILE A N 1
ATOM 570 C CA . ILE A 1 72 ? -0.507 2.686 -0.329 1.00 97.25 72 ILE A CA 1
ATOM 571 C C . ILE A 1 72 ? -1.103 1.610 0.581 1.00 97.25 72 ILE A C 1
ATOM 573 O O . ILE A 1 72 ? -1.506 0.534 0.147 1.00 97.25 72 ILE A O 1
ATOM 577 N N . CYS A 1 73 ? -1.257 1.946 1.859 1.00 96.50 73 CYS A N 1
ATOM 578 C CA . CYS A 1 73 ? -1.957 1.154 2.863 1.00 96.50 73 CYS A CA 1
ATOM 579 C C . CYS A 1 73 ? -3.181 1.905 3.402 1.00 96.50 73 CYS A C 1
ATOM 581 O O . CYS A 1 73 ? -3.105 3.087 3.751 1.00 96.50 73 CYS A O 1
ATOM 583 N N . LEU A 1 74 ? -4.301 1.196 3.546 1.00 96.62 74 LEU A N 1
ATOM 584 C CA . LEU A 1 74 ? -5.547 1.714 4.103 1.00 96.62 74 LEU A CA 1
ATOM 585 C C . LEU A 1 74 ? -5.869 1.037 5.438 1.00 96.62 74 LEU A C 1
ATOM 587 O O . LEU A 1 74 ? -6.080 -0.173 5.508 1.00 96.62 74 LEU A O 1
ATOM 591 N N . TYR A 1 75 ? -5.976 1.833 6.495 1.00 95.69 75 TYR A N 1
ATOM 592 C CA . TYR A 1 75 ? -6.380 1.378 7.825 1.00 95.69 75 TYR A CA 1
ATOM 593 C C . TYR A 1 75 ? -7.717 1.997 8.240 1.00 95.69 75 TYR A C 1
ATOM 595 O O . TYR A 1 75 ? -8.091 3.054 7.725 1.00 95.69 75 TYR A O 1
ATOM 603 N N . PRO A 1 76 ? -8.433 1.409 9.216 1.00 95.12 76 PRO A N 1
ATOM 604 C CA . PRO A 1 76 ? -9.524 2.108 9.879 1.00 95.12 76 PRO A CA 1
ATOM 605 C C . PRO A 1 76 ? -9.006 3.396 10.533 1.00 95.12 76 PRO A C 1
ATOM 607 O O . PRO A 1 76 ? -7.900 3.434 11.079 1.00 95.12 76 PRO A O 1
ATOM 610 N N . HIS A 1 77 ? -9.824 4.449 10.565 1.00 91.94 77 HIS A N 1
ATOM 611 C CA . HIS A 1 77 ? -9.433 5.725 11.179 1.00 91.94 77 HIS A CA 1
ATOM 612 C C . HIS A 1 77 ? -9.065 5.604 12.676 1.00 91.94 77 HIS A C 1
ATOM 614 O O . HIS A 1 77 ? -8.325 6.429 13.220 1.00 91.94 77 HIS A O 1
ATOM 620 N N . THR A 1 78 ? -9.542 4.543 13.338 1.00 90.38 78 THR A N 1
ATOM 621 C CA . THR A 1 78 ? -9.270 4.217 14.746 1.00 90.38 78 THR A CA 1
ATOM 622 C C . THR A 1 78 ? -7.820 3.825 15.024 1.00 90.38 78 THR A C 1
ATOM 624 O O . THR A 1 78 ? -7.393 3.926 16.178 1.00 90.38 78 THR A O 1
ATOM 627 N N . VAL A 1 79 ? -7.047 3.423 14.007 1.00 88.00 79 VAL A N 1
ATOM 628 C CA . VAL A 1 79 ? -5.618 3.122 14.162 1.00 88.00 79 VAL A CA 1
ATOM 629 C C . VAL A 1 79 ? -4.903 4.385 14.613 1.00 88.00 79 VAL A C 1
ATOM 631 O O . VAL A 1 79 ? -4.874 5.390 13.907 1.00 88.00 79 VAL A O 1
ATOM 634 N N . LYS A 1 80 ? -4.347 4.362 15.828 1.00 80.69 80 LYS A N 1
ATOM 635 C CA . LYS A 1 80 ? -3.656 5.512 16.420 1.00 80.69 80 LYS A CA 1
ATOM 636 C C . LYS A 1 80 ? -2.193 5.519 15.995 1.00 80.69 80 LYS A C 1
ATOM 638 O O . LYS A 1 80 ? -1.490 4.523 16.155 1.00 80.69 80 LYS A O 1
ATOM 643 N N . GLY A 1 81 ? -1.720 6.674 15.532 1.00 66.81 81 GLY A N 1
ATOM 644 C CA . GLY A 1 81 ? -0.312 6.885 15.218 1.00 66.81 81 GLY A CA 1
ATOM 645 C C . GLY A 1 81 ? 0.537 6.814 16.484 1.00 66.81 81 GLY A C 1
ATOM 646 O O . GLY A 1 81 ? 0.530 7.733 17.298 1.00 66.81 81 GLY A O 1
ATOM 647 N N . LYS A 1 82 ? 1.272 5.719 16.658 1.00 67.69 82 LYS A N 1
ATOM 648 C CA . LYS A 1 82 ? 2.514 5.717 17.438 1.00 67.69 82 LYS A CA 1
ATOM 649 C C . LYS A 1 82 ? 3.653 5.799 16.427 1.00 67.69 82 LYS A C 1
ATOM 651 O O . LYS A 1 82 ? 3.513 5.253 15.336 1.00 67.69 82 LYS A O 1
ATOM 656 N N . ARG A 1 83 ? 4.771 6.444 16.769 1.00 69.94 83 ARG A N 1
ATOM 657 C CA . ARG A 1 83 ? 5.979 6.381 15.935 1.00 69.94 83 ARG A CA 1
ATOM 658 C C . ARG A 1 83 ? 6.394 4.911 15.832 1.00 69.94 83 ARG A C 1
ATOM 660 O O . ARG A 1 83 ? 6.824 4.327 16.822 1.00 69.94 83 ARG A O 1
ATOM 667 N N . ARG A 1 84 ? 6.182 4.308 14.667 1.00 76.25 84 ARG A N 1
ATOM 668 C CA . ARG A 1 84 ? 6.513 2.917 14.360 1.00 76.25 84 ARG A CA 1
ATOM 669 C C . ARG A 1 84 ? 7.267 2.917 13.044 1.00 76.25 84 ARG A C 1
ATOM 671 O O . ARG A 1 84 ? 6.845 3.590 12.113 1.00 76.25 84 ARG A O 1
ATOM 678 N N . LEU A 1 85 ? 8.378 2.192 13.005 1.00 76.06 85 LEU A N 1
ATOM 679 C CA . LEU A 1 85 ? 9.147 1.989 11.777 1.00 76.06 85 LEU A CA 1
ATOM 680 C C . LEU A 1 85 ? 8.527 0.886 10.907 1.00 76.06 85 LEU A C 1
ATOM 682 O O . LEU A 1 85 ? 8.708 0.903 9.702 1.00 76.06 85 LEU A O 1
ATOM 686 N N . ARG A 1 86 ? 7.773 -0.041 11.517 1.00 84.25 86 ARG A N 1
ATOM 687 C CA . ARG A 1 86 ? 7.085 -1.156 10.855 1.00 84.25 86 ARG A CA 1
ATOM 688 C C . ARG A 1 86 ? 5.750 -1.450 11.546 1.00 84.25 86 ARG A C 1
ATOM 690 O O . ARG A 1 86 ? 5.637 -1.309 12.769 1.00 84.25 86 ARG A O 1
ATOM 697 N N . MET A 1 87 ? 4.742 -1.840 10.772 1.00 89.19 87 MET A N 1
ATOM 698 C CA . MET A 1 87 ? 3.412 -2.225 11.245 1.00 89.19 87 MET A CA 1
ATOM 699 C C . MET A 1 87 ? 3.242 -3.744 11.252 1.00 89.19 87 MET A C 1
ATOM 701 O O . MET A 1 87 ? 3.347 -4.380 10.211 1.00 89.19 87 MET A O 1
ATOM 705 N N . SER A 1 88 ? 2.937 -4.317 12.419 1.00 88.25 88 SER A N 1
ATOM 706 C CA . SER A 1 88 ? 2.585 -5.743 12.549 1.00 88.25 88 SER A CA 1
ATOM 707 C C . SER A 1 88 ? 1.097 -6.029 12.327 1.00 88.25 88 SER A C 1
ATOM 709 O O . SER A 1 88 ? 0.713 -7.166 12.085 1.00 88.2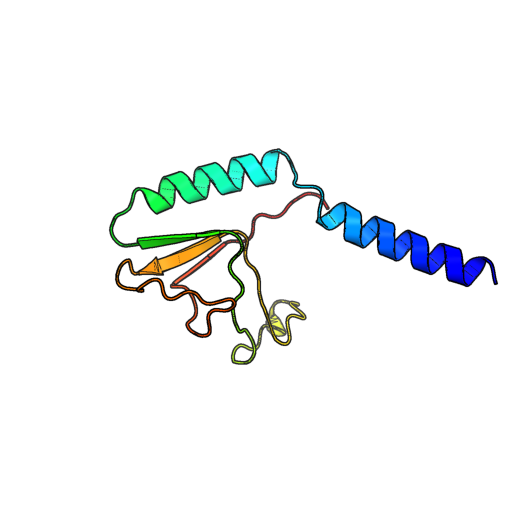5 88 SER A O 1
ATOM 711 N N . GLU A 1 89 ? 0.242 -5.012 12.456 1.00 89.88 89 GLU A N 1
ATOM 712 C CA . GLU A 1 89 ? -1.180 -5.116 12.120 1.00 89.88 89 GLU A CA 1
ATOM 713 C C . GLU A 1 89 ? -1.328 -4.893 10.616 1.00 89.88 89 GLU A C 1
ATOM 715 O O . GLU A 1 89 ? -0.839 -3.881 10.122 1.00 89.88 89 GLU A O 1
ATOM 720 N N . MET A 1 90 ? -1.976 -5.814 9.901 1.00 91.00 90 MET A N 1
ATOM 721 C CA . MET A 1 90 ? -2.169 -5.688 8.454 1.00 91.00 90 MET A CA 1
ATOM 722 C C . MET A 1 90 ? -3.230 -4.630 8.116 1.00 91.00 90 MET A C 1
ATOM 724 O O . MET A 1 90 ? -4.218 -4.500 8.846 1.00 91.00 90 MET A O 1
ATOM 728 N N . PRO A 1 91 ? -3.071 -3.890 7.005 1.00 94.19 91 PRO A N 1
ATOM 729 C CA . PRO A 1 91 ? -4.087 -2.958 6.539 1.00 94.19 91 PRO A CA 1
ATOM 730 C C . PRO A 1 91 ? -5.349 -3.691 6.065 1.00 94.19 91 PRO A C 1
ATOM 732 O O . PRO A 1 91 ? -5.313 -4.865 5.703 1.00 94.19 91 PRO A O 1
ATOM 735 N N . LEU A 1 92 ? -6.466 -2.961 5.997 1.00 95.62 92 LEU A N 1
ATOM 736 C CA . LEU A 1 92 ? -7.692 -3.441 5.345 1.00 95.62 92 LEU A CA 1
ATOM 737 C C . LEU A 1 92 ? -7.496 -3.621 3.837 1.00 95.62 92 LEU A C 1
ATOM 739 O O . LEU A 1 92 ? -8.159 -4.447 3.217 1.00 95.62 92 LEU A O 1
ATOM 743 N N . LEU A 1 93 ? -6.624 -2.796 3.256 1.00 95.38 93 LEU A N 1
ATOM 744 C CA . LEU A 1 93 ? -6.277 -2.806 1.844 1.00 95.38 93 LEU A CA 1
ATOM 745 C C . LEU A 1 93 ? -4.832 -2.327 1.676 1.00 95.38 93 LEU A C 1
ATOM 747 O O . LEU A 1 93 ? -4.454 -1.294 2.229 1.00 95.38 93 LEU A O 1
ATOM 751 N N . ALA A 1 94 ? -4.059 -3.063 0.888 1.00 94.0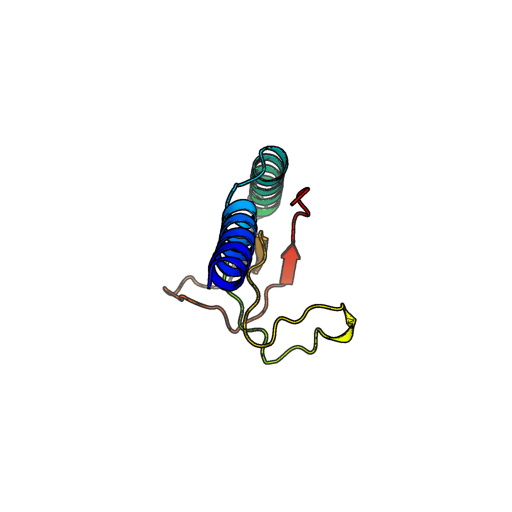0 94 ALA A N 1
ATOM 752 C CA . ALA A 1 94 ? -2.776 -2.635 0.348 1.00 94.00 94 ALA A CA 1
ATOM 753 C C . ALA A 1 94 ? -2.921 -2.483 -1.171 1.00 94.00 94 ALA A C 1
ATOM 755 O O . ALA A 1 94 ? -3.583 -3.305 -1.807 1.00 94.00 94 ALA A O 1
ATOM 756 N N . ILE A 1 95 ? -2.344 -1.426 -1.733 1.00 96.00 95 ILE A N 1
ATOM 757 C CA . ILE A 1 95 ? -2.348 -1.142 -3.168 1.00 96.00 95 ILE A CA 1
ATOM 758 C C . ILE A 1 95 ? -0.900 -0.972 -3.597 1.00 96.00 95 ILE A C 1
ATOM 760 O O . ILE A 1 95 ? -0.169 -0.206 -2.973 1.00 96.00 95 ILE A O 1
ATOM 764 N N . GLU A 1 96 ? -0.556 -1.661 -4.677 1.00 92.81 96 GLU A N 1
ATOM 765 C CA . GLU A 1 96 ? 0.698 -1.507 -5.400 1.00 92.81 96 GLU A CA 1
ATOM 766 C C . GLU A 1 96 ? 0.389 -0.958 -6.792 1.00 92.81 96 GLU A C 1
ATOM 768 O O . GLU A 1 96 ? -0.533 -1.431 -7.467 1.00 92.81 96 GLU A O 1
ATOM 773 N N . ILE A 1 97 ? 1.132 0.056 -7.211 1.00 92.81 97 ILE A N 1
ATOM 774 C CA . ILE A 1 97 ? 1.044 0.670 -8.525 1.00 92.81 97 ILE A CA 1
ATOM 775 C C . ILE A 1 97 ? 2.187 0.094 -9.350 1.00 92.81 97 ILE A C 1
ATOM 777 O O . ILE A 1 97 ? 3.360 0.266 -9.051 1.00 92.81 97 ILE A O 1
ATOM 781 N N . VAL A 1 98 ? 1.839 -0.618 -10.415 1.00 89.19 98 VAL A N 1
ATOM 782 C CA . VAL A 1 98 ? 2.852 -1.186 -11.304 1.00 89.19 98 VAL A CA 1
ATOM 783 C C . VAL A 1 98 ? 3.441 -0.060 -12.147 1.00 89.19 98 VAL A C 1
ATOM 785 O O . VAL A 1 98 ? 2.703 0.666 -12.823 1.00 89.19 98 VAL A O 1
ATOM 788 N N . SER A 1 99 ? 4.763 0.068 -12.129 1.00 82.81 99 SER A N 1
ATOM 789 C CA . SER A 1 99 ? 5.499 0.990 -12.987 1.00 82.81 99 SER A CA 1
ATOM 790 C C . SER A 1 99 ? 6.339 0.220 -14.022 1.00 82.81 99 SER A C 1
ATOM 792 O O . SER A 1 99 ? 6.468 -0.996 -13.909 1.00 82.81 99 SER A O 1
ATOM 794 N N . PRO A 1 100 ? 6.806 0.870 -15.107 1.00 76.81 100 PRO A N 1
ATOM 795 C CA . PRO A 1 100 ? 7.474 0.186 -16.223 1.00 76.81 100 PRO A CA 1
ATOM 796 C C . PRO A 1 100 ? 8.877 -0.371 -15.933 1.00 76.81 100 PRO A C 1
ATOM 798 O O . PRO A 1 100 ? 9.458 -0.959 -16.843 1.00 76.81 100 PRO A O 1
ATOM 801 N N . THR A 1 101 ? 9.419 -0.128 -14.740 1.00 59.59 101 THR A N 1
ATOM 802 C CA . THR A 1 101 ? 10.691 -0.678 -14.245 1.00 59.59 101 THR A CA 1
ATOM 803 C C . THR A 1 101 ? 10.461 -2.005 -13.545 1.00 59.59 101 THR A C 1
ATOM 805 O O . THR A 1 101 ? 9.578 -2.038 -12.658 1.00 59.59 101 THR A O 1
#

Sequence (101 aa):
MSEVLDIEKELIEDEEAWEIGSLNHSITQAQITTLLGSDKRFRVMVELSLEARQIDLTQFGIKAKDELKPDICLYPHTVKGKRRLRMSEMPLLAIEIVSPT